Protein AF-A9CZM8-F1 (afdb_monomer)

Structure (mmCIF, N/CA/C/O backbone):
data_AF-A9CZM8-F1
#
_entry.id   AF-A9CZM8-F1
#
loop_
_atom_site.group_PDB
_atom_site.id
_atom_site.type_symbol
_atom_site.label_atom_id
_atom_site.label_alt_id
_atom_site.label_comp_id
_atom_site.label_asym_id
_atom_site.label_entity_id
_atom_site.label_seq_id
_atom_site.pdbx_PDB_ins_code
_atom_site.Cartn_x
_atom_site.Cartn_y
_atom_site.Cartn_z
_atom_site.occupancy
_atom_site.B_iso_or_equiv
_atom_site.auth_seq_id
_atom_site.auth_comp_id
_atom_site.auth_asym_id
_atom_site.auth_atom_id
_atom_site.pdbx_PDB_model_num
ATOM 1 N N . PHE A 1 1 ? -18.110 -5.929 5.452 1.00 74.38 1 PHE A N 1
ATOM 2 C CA . PHE A 1 1 ? -16.894 -6.452 4.790 1.00 74.38 1 PHE A CA 1
ATOM 3 C C . PHE A 1 1 ? -16.771 -6.067 3.319 1.00 74.38 1 PHE A C 1
ATOM 5 O O . PHE A 1 1 ? -15.715 -5.565 2.963 1.00 74.38 1 PHE A O 1
ATOM 12 N N . LEU A 1 2 ? -17.757 -6.309 2.439 1.00 87.88 2 LEU A N 1
ATOM 13 C CA . LEU A 1 2 ? -17.611 -5.987 1.004 1.00 87.88 2 LEU A CA 1
ATOM 14 C C . LEU A 1 2 ? -17.501 -4.471 0.734 1.00 87.88 2 LEU A C 1
ATOM 16 O O . LEU A 1 2 ? -16.696 -4.049 -0.091 1.00 87.88 2 LEU A O 1
ATOM 20 N N . SER A 1 3 ? -18.246 -3.650 1.474 1.00 92.06 3 SER A N 1
ATOM 21 C CA . SER A 1 3 ? -18.170 -2.181 1.439 1.00 92.06 3 SER A CA 1
ATOM 22 C C . SER A 1 3 ? -16.761 -1.644 1.716 1.00 92.06 3 SER A C 1
ATOM 24 O O . SER A 1 3 ? -16.294 -0.723 1.053 1.00 92.06 3 SER A O 1
ATOM 26 N N . GLU A 1 4 ? -16.048 -2.253 2.656 1.00 92.88 4 GLU A N 1
ATOM 27 C CA . GLU A 1 4 ? -14.709 -1.863 3.087 1.00 92.88 4 GLU A CA 1
ATOM 28 C C . GLU A 1 4 ? -13.672 -2.148 1.994 1.00 92.88 4 GLU A C 1
ATOM 30 O O . GLU A 1 4 ? -12.704 -1.402 1.859 1.00 92.88 4 GLU A O 1
ATOM 35 N N . TRP A 1 5 ? -13.895 -3.178 1.167 1.00 94.75 5 TRP A N 1
ATOM 36 C CA . TRP A 1 5 ? -13.077 -3.439 -0.020 1.00 94.75 5 TRP A CA 1
ATOM 37 C C . TRP A 1 5 ? -13.265 -2.366 -1.091 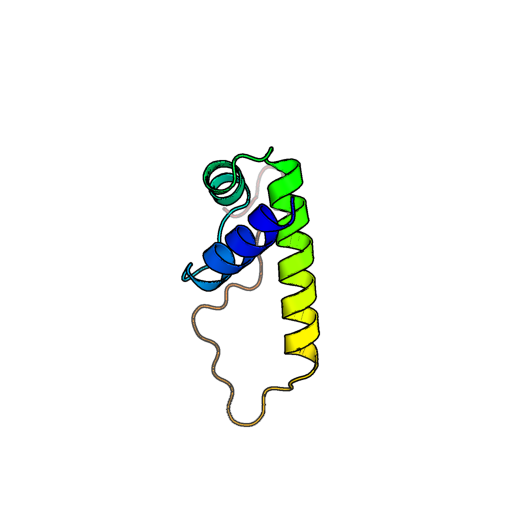1.00 94.75 5 TRP A C 1
ATOM 39 O O . TRP A 1 5 ? -12.271 -1.884 -1.632 1.00 94.75 5 TRP A O 1
ATOM 49 N N . PHE A 1 6 ? -14.505 -1.951 -1.365 1.00 95.50 6 PHE A N 1
ATOM 50 C CA . PHE A 1 6 ? -14.771 -0.867 -2.315 1.00 95.50 6 PHE A CA 1
ATOM 51 C C . PHE A 1 6 ? -14.131 0.448 -1.865 1.00 95.50 6 PHE A C 1
ATOM 53 O O . PHE A 1 6 ? -13.434 1.091 -2.650 1.00 95.50 6 PHE A O 1
ATOM 60 N N . TRP A 1 7 ? -14.270 0.801 -0.586 1.00 95.69 7 TRP A N 1
ATOM 61 C CA . TRP A 1 7 ? -13.601 1.974 -0.027 1.00 95.69 7 TRP A CA 1
ATOM 62 C C . TRP A 1 7 ? -12.079 1.862 -0.075 1.00 95.69 7 TRP A C 1
ATOM 64 O O . TRP A 1 7 ? -11.403 2.822 -0.440 1.00 95.69 7 TRP A O 1
ATOM 74 N N . ALA A 1 8 ? -11.516 0.693 0.238 1.00 95.19 8 ALA A N 1
ATOM 75 C CA . ALA A 1 8 ? -10.075 0.486 0.153 1.00 95.19 8 ALA A CA 1
ATOM 76 C C . ALA A 1 8 ? -9.541 0.659 -1.275 1.00 95.19 8 ALA A C 1
ATOM 78 O O . ALA A 1 8 ? -8.486 1.266 -1.445 1.00 95.19 8 ALA A O 1
ATOM 79 N N . ILE A 1 9 ? -10.267 0.178 -2.289 1.00 94.50 9 ILE A N 1
ATOM 80 C CA . ILE A 1 9 ? -9.920 0.377 -3.703 1.00 94.50 9 ILE A CA 1
ATOM 81 C C . ILE A 1 9 ? -9.996 1.864 -4.066 1.00 94.50 9 ILE A C 1
ATOM 83 O O . ILE A 1 9 ? -9.048 2.400 -4.639 1.00 94.50 9 ILE A O 1
ATOM 87 N N . TYR A 1 10 ? -11.076 2.546 -3.673 1.00 94.81 10 TYR A N 1
ATOM 88 C CA . TYR A 1 10 ? -11.254 3.980 -3.910 1.00 94.81 10 TYR A CA 1
ATOM 89 C C . TYR A 1 10 ? -10.107 4.810 -3.317 1.00 94.81 10 TYR A C 1
ATOM 91 O O . TYR A 1 10 ? -9.491 5.616 -4.015 1.00 94.81 10 TYR A O 1
ATOM 99 N N . PHE A 1 11 ? -9.763 4.584 -2.047 1.00 94.62 11 PHE A N 1
ATOM 100 C CA . PHE A 1 11 ? -8.681 5.315 -1.386 1.00 94.62 11 PHE A CA 1
ATOM 101 C C . PHE A 1 11 ? -7.296 4.952 -1.921 1.00 94.62 11 PHE A C 1
ATOM 103 O O . PHE A 1 11 ? -6.419 5.811 -1.948 1.00 94.62 11 PHE A O 1
ATOM 110 N N . LEU A 1 12 ? -7.085 3.704 -2.346 1.00 93.19 12 LEU A N 1
ATOM 111 C CA . LEU A 1 12 ? -5.824 3.290 -2.956 1.00 93.19 12 LEU A CA 1
ATOM 112 C C . LEU A 1 12 ? -5.589 3.991 -4.301 1.00 93.19 12 LEU A C 1
ATOM 114 O O . LEU A 1 12 ? -4.461 4.393 -4.561 1.00 93.19 12 LEU A O 1
ATOM 118 N N . GLY A 1 13 ? -6.632 4.143 -5.125 1.00 91.12 13 GLY A N 1
ATOM 119 C CA . GLY A 1 13 ? -6.542 4.793 -6.437 1.00 91.12 13 GLY A CA 1
ATOM 120 C C . GLY A 1 13 ? -6.575 6.324 -6.399 1.00 91.12 13 GLY A C 1
ATOM 121 O O . GLY A 1 13 ? -6.081 6.964 -7.320 1.00 91.12 13 GLY A O 1
ATOM 122 N N . SER A 1 14 ? -7.136 6.920 -5.343 1.00 89.62 14 SER A N 1
ATOM 123 C CA . SER A 1 14 ? -7.250 8.382 -5.209 1.00 89.62 14 SER A CA 1
ATOM 124 C C . SER A 1 14 ? -6.000 9.048 -4.615 1.00 89.62 14 SER A C 1
ATOM 126 O O . SER A 1 14 ? -5.862 10.269 -4.674 1.00 89.62 14 SER A O 1
ATOM 128 N N . ASP A 1 15 ? -5.105 8.276 -3.993 1.00 86.12 15 ASP A N 1
ATOM 129 C CA . ASP A 1 15 ? -3.898 8.790 -3.342 1.00 86.12 15 ASP A CA 1
ATOM 130 C C . ASP A 1 15 ? -2.706 8.821 -4.316 1.00 86.12 15 ASP A C 1
ATOM 132 O O . ASP A 1 15 ? -2.409 7.827 -4.975 1.00 86.12 15 ASP A O 1
ATOM 136 N N . LYS A 1 16 ? -1.986 9.952 -4.382 1.00 75.44 16 LYS A N 1
ATOM 137 C CA . LYS A 1 16 ? -0.865 10.158 -5.320 1.00 75.44 16 LYS A CA 1
ATOM 138 C C . LYS A 1 16 ? 0.321 9.204 -5.109 1.00 75.44 16 LYS A C 1
ATOM 140 O O . LYS A 1 16 ? 1.077 8.991 -6.048 1.00 75.44 16 LYS A O 1
ATOM 145 N N . GLY A 1 17 ? 0.520 8.674 -3.897 1.00 70.81 17 GLY A N 1
ATOM 146 C CA . GLY A 1 17 ? 1.712 7.897 -3.515 1.00 70.81 17 GLY A CA 1
ATOM 147 C C . GLY A 1 17 ? 1.402 6.536 -2.887 1.00 70.81 17 GLY A C 1
ATOM 148 O O . GLY A 1 17 ? 2.288 5.884 -2.330 1.00 70.81 17 GLY A O 1
ATOM 149 N N . SER A 1 18 ? 0.150 6.085 -2.991 1.00 78.75 18 SER A N 1
ATOM 150 C CA . SER A 1 18 ? -0.454 4.983 -2.240 1.00 78.75 18 SER A CA 1
ATOM 151 C C . SER A 1 18 ? -0.723 5.285 -0.761 1.00 78.75 18 SER A C 1
ATOM 153 O O . SER A 1 18 ? 0.065 5.888 -0.034 1.00 78.75 18 SER A O 1
ATOM 155 N N . ILE A 1 19 ? -1.842 4.755 -0.270 1.00 93.44 19 ILE A N 1
ATOM 156 C CA . ILE A 1 19 ? -2.269 4.943 1.113 1.00 93.44 19 ILE A CA 1
ATOM 157 C C . ILE A 1 19 ? -1.511 4.034 2.102 1.00 93.44 19 ILE A C 1
ATOM 159 O O . ILE A 1 19 ? -1.237 2.851 1.848 1.00 93.44 19 ILE A O 1
ATOM 163 N N . SER A 1 20 ? -1.195 4.572 3.285 1.00 94.81 20 SER A N 1
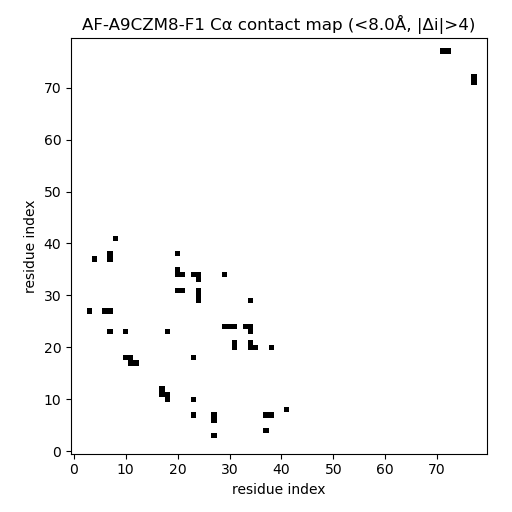ATOM 164 C CA . SER A 1 20 ? -0.621 3.793 4.387 1.00 94.81 20 SER A CA 1
ATOM 165 C C . SER A 1 20 ? -1.681 2.930 5.082 1.00 94.81 20 SER A C 1
ATOM 167 O O . SER A 1 20 ? -2.837 3.329 5.225 1.00 94.81 20 SER A O 1
ATOM 169 N N . ALA A 1 21 ? -1.286 1.756 5.591 1.00 96.25 21 ALA A N 1
ATOM 170 C CA . ALA A 1 21 ? -2.207 0.862 6.305 1.00 96.25 21 ALA A CA 1
ATOM 171 C C . ALA A 1 21 ? -2.844 1.521 7.5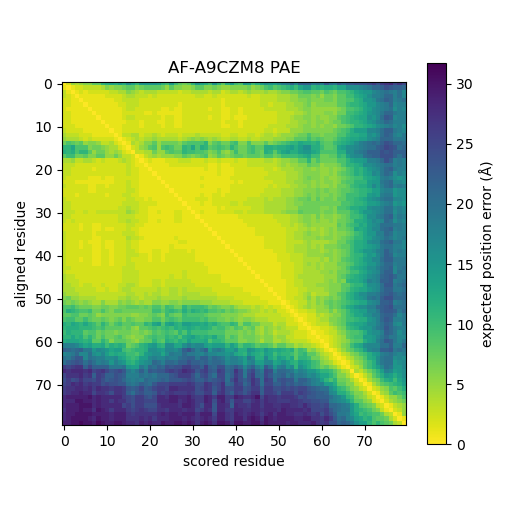39 1.00 96.25 21 ALA A C 1
ATOM 173 O O . ALA A 1 21 ? -3.997 1.246 7.850 1.00 96.25 21 ALA A O 1
ATOM 174 N N . LEU A 1 22 ? -2.114 2.421 8.208 1.00 97.00 22 LEU A N 1
ATOM 175 C CA . LEU A 1 22 ? -2.617 3.181 9.354 1.00 97.00 22 LEU A CA 1
ATOM 176 C C . LEU A 1 22 ? -3.661 4.227 8.957 1.00 97.00 22 LEU A C 1
ATOM 178 O O . LEU A 1 22 ? -4.615 4.454 9.695 1.00 97.00 22 LEU A O 1
ATOM 182 N N . ARG A 1 23 ? -3.489 4.885 7.807 1.00 96.12 23 ARG A N 1
ATOM 183 C CA . ARG A 1 23 ? -4.495 5.826 7.309 1.00 96.12 23 ARG A CA 1
ATOM 184 C C . ARG A 1 23 ? -5.736 5.073 6.849 1.00 96.12 23 ARG A C 1
ATOM 186 O O . ARG A 1 23 ? -6.836 5.440 7.242 1.00 96.12 23 ARG A O 1
ATOM 193 N N . LEU A 1 24 ? -5.554 3.987 6.096 1.00 96.75 24 LEU A N 1
ATOM 194 C CA . LEU A 1 24 ? -6.666 3.157 5.645 1.00 96.75 24 LEU A CA 1
ATOM 195 C C . LEU A 1 24 ? -7.461 2.596 6.830 1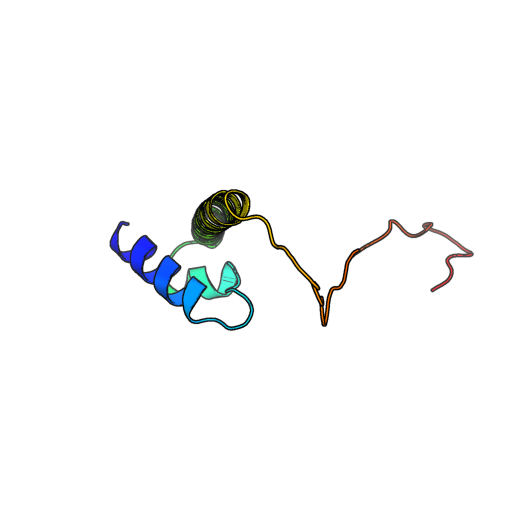.00 96.75 24 LEU A C 1
ATOM 197 O O . LEU A 1 24 ? -8.680 2.697 6.829 1.00 96.75 24 LEU A O 1
ATOM 201 N N . SER A 1 25 ? -6.794 2.084 7.871 1.00 97.50 25 SER A N 1
ATOM 202 C CA . SER A 1 25 ? -7.475 1.536 9.051 1.00 97.50 25 SER A CA 1
ATOM 203 C C . SER A 1 25 ? -8.403 2.548 9.727 1.00 97.50 25 SER A C 1
ATOM 205 O O . SER A 1 25 ? -9.452 2.166 10.226 1.00 97.50 25 SER A O 1
ATOM 207 N N . LYS A 1 26 ? -8.039 3.838 9.709 1.00 97.38 26 LYS A N 1
ATOM 208 C CA . LYS A 1 26 ? -8.881 4.925 10.227 1.00 97.38 26 LYS A CA 1
ATOM 209 C C . LYS A 1 26 ? -10.045 5.268 9.295 1.00 97.38 26 LYS A C 1
ATOM 211 O O . LYS A 1 26 ? -11.118 5.570 9.785 1.00 97.38 26 LYS A O 1
ATOM 216 N N . LEU A 1 27 ? -9.838 5.231 7.977 1.00 96.00 27 LEU A N 1
ATOM 217 C CA . LEU A 1 27 ? -10.862 5.603 6.991 1.00 96.00 27 LEU A CA 1
ATOM 218 C C . LEU A 1 27 ? -11.981 4.569 6.848 1.00 96.00 27 LEU A C 1
ATOM 220 O O . LEU A 1 27 ? -13.116 4.946 6.591 1.00 96.00 27 LEU A O 1
ATOM 224 N N . ILE A 1 28 ? -11.654 3.281 6.967 1.00 96.00 28 ILE A N 1
ATOM 225 C CA . ILE A 1 28 ? -12.627 2.180 6.853 1.00 96.00 28 ILE A CA 1
ATOM 226 C C . ILE A 1 28 ? -12.907 1.497 8.200 1.00 96.00 28 ILE A C 1
ATOM 228 O O . ILE A 1 28 ? -13.479 0.415 8.223 1.00 96.00 28 ILE A O 1
ATOM 232 N N . GLU A 1 29 ? -12.457 2.108 9.302 1.00 96.75 29 GLU A N 1
ATOM 233 C CA . GLU A 1 29 ? -12.744 1.702 10.689 1.00 96.75 29 GLU A CA 1
ATOM 234 C C . GLU A 1 29 ? -12.432 0.230 11.020 1.00 96.75 29 GLU A C 1
ATOM 236 O O . GLU A 1 29 ? -13.117 -0.431 11.799 1.00 96.75 29 GLU A O 1
ATOM 241 N N . VAL A 1 30 ? -11.342 -0.298 10.459 1.00 96.56 30 VAL A N 1
ATOM 242 C CA . VAL A 1 30 ? -10.853 -1.653 10.759 1.00 96.56 30 VAL A CA 1
ATOM 243 C C . VAL A 1 30 ? -9.569 -1.603 11.572 1.00 96.56 30 VAL A C 1
ATOM 245 O O . VAL A 1 30 ? -8.845 -0.610 11.585 1.00 96.56 30 VAL A O 1
ATOM 248 N N . ASN A 1 31 ? -9.210 -2.713 12.215 1.00 97.06 31 ASN A N 1
ATOM 249 C CA . ASN A 1 31 ? -7.903 -2.797 12.857 1.00 97.06 31 ASN A CA 1
ATOM 250 C C . ASN A 1 31 ? -6.763 -2.697 11.817 1.00 97.06 31 ASN A C 1
ATOM 252 O O . ASN A 1 31 ? -6.894 -3.083 10.651 1.00 97.06 31 ASN A O 1
ATOM 256 N N . TRP A 1 32 ? -5.601 -2.221 12.261 1.00 97.62 32 TRP A N 1
ATOM 257 C CA . TRP A 1 32 ? -4.441 -2.017 11.390 1.00 97.62 32 TRP A CA 1
ATOM 258 C C . TRP A 1 32 ? -3.991 -3.287 10.649 1.00 97.62 32 TRP A C 1
ATOM 260 O O . TRP A 1 32 ? -3.584 -3.214 9.487 1.00 97.62 32 TRP A O 1
ATOM 270 N N . ARG A 1 33 ? -4.079 -4.465 11.288 1.00 97.94 33 ARG A N 1
ATOM 271 C CA . ARG A 1 33 ? -3.680 -5.740 10.665 1.00 97.94 33 ARG A CA 1
ATOM 272 C C . ARG A 1 33 ? -4.592 -6.080 9.486 1.00 97.94 33 ARG A C 1
ATOM 274 O O . ARG A 1 33 ? -4.087 -6.471 8.437 1.00 97.94 33 ARG A O 1
ATOM 281 N N . THR A 1 34 ? -5.898 -5.868 9.625 1.00 96.88 34 THR A N 1
ATOM 282 C CA . THR A 1 34 ? -6.885 -6.049 8.556 1.00 96.88 34 THR A CA 1
ATOM 283 C C . THR A 1 34 ? -6.618 -5.088 7.403 1.00 96.88 34 THR A C 1
ATOM 285 O O . THR A 1 34 ? -6.498 -5.535 6.264 1.00 96.88 34 THR A O 1
ATOM 288 N N . ALA A 1 35 ? -6.421 -3.794 7.680 1.00 97.00 35 ALA A N 1
ATOM 289 C CA . ALA A 1 35 ? -6.090 -2.811 6.644 1.00 97.00 35 ALA A CA 1
ATOM 290 C C . ALA A 1 35 ? -4.797 -3.175 5.892 1.00 97.00 35 ALA A C 1
ATOM 292 O O . ALA A 1 35 ? -4.731 -3.082 4.665 1.00 97.00 35 ALA A O 1
ATOM 293 N N . ARG A 1 36 ? -3.776 -3.660 6.611 1.00 97.25 36 ARG A N 1
ATOM 294 C CA . ARG A 1 36 ? -2.530 -4.147 6.007 1.00 97.25 36 ARG A CA 1
ATOM 295 C C . ARG A 1 36 ? -2.758 -5.360 5.102 1.00 97.25 36 ARG A C 1
ATOM 297 O O . ARG A 1 36 ? -2.173 -5.409 4.024 1.00 97.25 36 ARG A O 1
ATOM 304 N N . LEU A 1 37 ? -3.587 -6.320 5.516 1.00 97.56 37 LEU A N 1
ATOM 305 C CA . LEU A 1 37 ? -3.921 -7.495 4.702 1.00 97.56 37 LEU A CA 1
ATOM 306 C C . LEU A 1 37 ? -4.687 -7.112 3.431 1.00 97.56 37 LEU A C 1
ATOM 308 O O . LEU A 1 37 ? -4.361 -7.623 2.360 1.00 97.56 37 LEU A O 1
ATOM 312 N N . ILE A 1 38 ? -5.652 -6.192 3.532 1.00 96.19 38 ILE A N 1
ATOM 313 C CA . ILE A 1 38 ? -6.394 -5.662 2.378 1.00 96.19 38 ILE A CA 1
ATOM 314 C C . ILE A 1 38 ? -5.420 -5.016 1.386 1.00 96.19 38 ILE A C 1
ATOM 316 O O . ILE A 1 38 ? -5.378 -5.411 0.222 1.00 96.19 38 ILE A O 1
ATOM 320 N N . LEU A 1 39 ? -4.569 -4.094 1.852 1.00 96.00 39 LEU A N 1
ATOM 321 C CA . LEU A 1 39 ? -3.586 -3.430 0.991 1.00 96.00 39 LEU A CA 1
ATOM 322 C C . LEU A 1 39 ? -2.595 -4.401 0.357 1.00 96.00 39 LEU A C 1
ATOM 324 O O . LEU A 1 39 ? -2.236 -4.221 -0.801 1.00 96.00 39 LEU A O 1
ATOM 328 N N . SER A 1 40 ? -2.145 -5.420 1.095 1.00 96.31 40 SER A N 1
ATOM 329 C CA . SER A 1 40 ? -1.246 -6.434 0.544 1.00 96.31 40 SER A CA 1
ATOM 330 C C . SER A 1 40 ? -1.899 -7.163 -0.626 1.00 96.31 40 SER A C 1
ATOM 332 O O . SER A 1 40 ? -1.282 -7.289 -1.675 1.00 96.31 40 SER A O 1
ATOM 334 N N . LYS A 1 41 ? -3.155 -7.598 -0.472 1.00 96.75 41 LYS A N 1
ATOM 335 C CA . LYS A 1 41 ? -3.890 -8.308 -1.528 1.00 96.75 41 LYS A CA 1
ATOM 336 C C . LYS A 1 41 ? -4.137 -7.422 -2.749 1.00 96.75 41 LYS A C 1
ATOM 338 O O . LYS A 1 41 ? -3.900 -7.867 -3.867 1.00 96.75 41 LYS A O 1
ATOM 343 N N . LEU A 1 42 ? -4.552 -6.171 -2.536 1.00 95.12 42 LEU A N 1
ATOM 344 C CA . LEU A 1 42 ? -4.777 -5.215 -3.625 1.00 95.12 42 LEU A CA 1
ATOM 345 C C . LEU A 1 42 ? -3.486 -4.923 -4.398 1.00 95.12 42 LEU A C 1
ATOM 347 O O . LEU A 1 42 ? -3.472 -5.032 -5.619 1.00 95.12 42 LEU A O 1
ATOM 351 N N . ARG A 1 43 ? -2.380 -4.637 -3.699 1.00 93.94 43 ARG A N 1
ATOM 352 C CA . ARG A 1 43 ? -1.077 -4.377 -4.335 1.00 93.94 43 ARG A CA 1
ATOM 353 C C . ARG A 1 43 ? -0.548 -5.592 -5.095 1.00 93.94 43 ARG A C 1
ATOM 355 O O . ARG A 1 43 ? -0.007 -5.428 -6.181 1.00 93.94 43 ARG A O 1
ATOM 362 N N . THR A 1 44 ? -0.729 -6.803 -4.566 1.00 96.06 44 THR A N 1
ATOM 363 C CA . THR A 1 44 ? -0.378 -8.034 -5.289 1.00 96.06 44 THR A CA 1
ATOM 364 C C . THR A 1 44 ? -1.211 -8.197 -6.5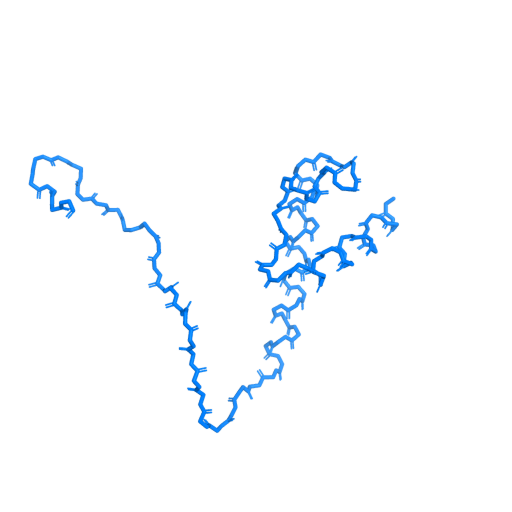60 1.00 96.06 44 THR A C 1
ATOM 366 O O . THR A 1 44 ? -0.653 -8.525 -7.602 1.00 96.06 44 THR A O 1
ATOM 369 N N . ALA A 1 45 ? -2.520 -7.935 -6.504 1.00 95.44 45 ALA A N 1
ATOM 370 C CA . ALA A 1 45 ? -3.384 -8.007 -7.681 1.00 95.44 45 ALA A CA 1
ATOM 371 C C . ALA A 1 45 ? -3.003 -6.963 -8.747 1.00 95.44 45 ALA A C 1
ATOM 373 O O . ALA A 1 45 ? -2.930 -7.303 -9.926 1.00 95.44 45 ALA A O 1
ATOM 374 N N . MET A 1 46 ? -2.698 -5.726 -8.337 1.00 92.62 46 MET A N 1
ATOM 375 C CA . MET A 1 46 ? -2.198 -4.676 -9.237 1.00 92.62 46 MET A CA 1
ATOM 376 C C . MET A 1 46 ? -0.871 -5.084 -9.882 1.00 92.62 46 MET A C 1
ATOM 378 O O . MET A 1 46 ? -0.766 -5.076 -11.100 1.00 92.62 46 MET A O 1
ATOM 382 N N . GLY A 1 47 ? 0.097 -5.558 -9.090 1.00 92.94 47 GLY A N 1
ATOM 383 C CA . GLY A 1 47 ? 1.384 -6.016 -9.617 1.00 92.94 47 GLY A CA 1
ATOM 384 C C . GLY A 1 47 ? 1.260 -7.195 -10.586 1.00 92.94 47 GLY A C 1
ATOM 385 O O . GLY A 1 47 ? 1.971 -7.244 -11.584 1.00 92.94 47 GLY A O 1
ATOM 386 N N . HIS A 1 48 ? 0.331 -8.125 -10.337 1.00 95.94 48 HIS A N 1
ATOM 387 C CA . HIS A 1 48 ? 0.041 -9.207 -11.280 1.00 95.94 48 HIS A CA 1
ATOM 388 C C . HIS A 1 48 ? -0.570 -8.687 -12.588 1.00 95.94 48 HIS A C 1
ATOM 390 O O . HIS A 1 48 ? -0.229 -9.175 -13.661 1.00 95.94 48 HIS A O 1
ATOM 396 N N . ARG A 1 49 ? -1.461 -7.689 -12.518 1.00 94.00 49 ARG A N 1
ATOM 397 C CA . ARG A 1 49 ? -2.028 -7.054 -13.713 1.00 94.00 49 ARG A CA 1
ATOM 398 C C . ARG A 1 49 ? -0.949 -6.333 -14.517 1.00 94.00 49 ARG A C 1
ATOM 400 O O . ARG A 1 49 ? -0.896 -6.519 -15.730 1.00 94.00 49 ARG A O 1
ATOM 407 N N . ASP A 1 50 ? -0.091 -5.572 -13.849 1.00 91.62 50 ASP A N 1
ATOM 408 C CA . ASP A 1 50 ? 0.996 -4.826 -14.481 1.00 91.62 50 ASP A CA 1
ATOM 409 C C . ASP A 1 50 ? 2.022 -5.763 -15.123 1.00 91.62 50 ASP A C 1
ATOM 411 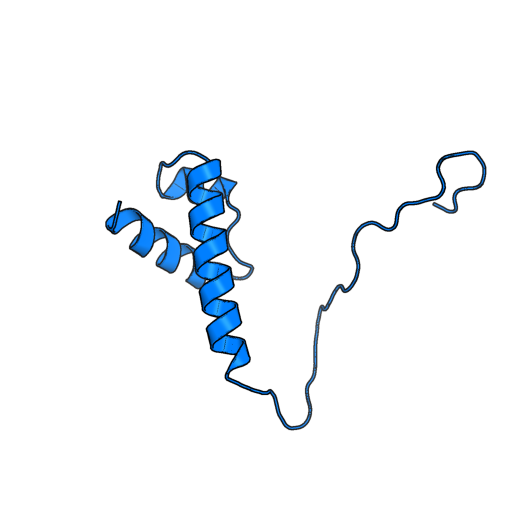O O . ASP A 1 50 ? 2.505 -5.477 -16.213 1.00 91.62 50 ASP A O 1
ATOM 415 N N . SER A 1 51 ? 2.296 -6.930 -14.525 1.00 92.50 51 SER A N 1
ATOM 416 C CA . SER A 1 51 ? 3.248 -7.901 -15.082 1.00 92.50 51 SER A CA 1
ATOM 417 C C . SER A 1 51 ? 2.800 -8.532 -16.402 1.00 92.50 51 SER A C 1
ATOM 419 O O . SER A 1 51 ? 3.603 -9.182 -17.067 1.00 92.50 51 SER A O 1
ATOM 421 N N . LEU A 1 52 ? 1.523 -8.390 -16.775 1.00 94.56 52 LEU A N 1
ATOM 422 C CA . LEU A 1 52 ? 1.026 -8.809 -18.089 1.00 94.56 52 LEU A CA 1
ATOM 423 C C . LEU A 1 52 ? 1.460 -7.844 -19.200 1.00 94.56 52 LEU A C 1
ATOM 425 O O . LEU A 1 52 ? 1.430 -8.211 -20.373 1.00 94.56 52 LEU A O 1
ATOM 429 N N . TYR A 1 53 ? 1.860 -6.625 -18.839 1.00 91.38 53 TYR A N 1
ATOM 430 C CA . TYR A 1 53 ? 2.319 -5.600 -19.760 1.00 91.38 53 TYR A CA 1
ATOM 431 C C . TYR A 1 53 ? 3.831 -5.442 -19.652 1.00 91.38 53 TYR A C 1
ATOM 433 O O . TYR A 1 53 ? 4.401 -5.365 -18.565 1.00 91.38 53 TYR A O 1
ATOM 441 N N . ARG A 1 54 ? 4.500 -5.360 -20.801 1.00 89.94 54 ARG A N 1
ATOM 442 C CA . ARG A 1 54 ? 5.923 -5.035 -20.858 1.00 89.94 54 ARG A CA 1
ATOM 443 C C . ARG A 1 54 ? 6.081 -3.643 -21.440 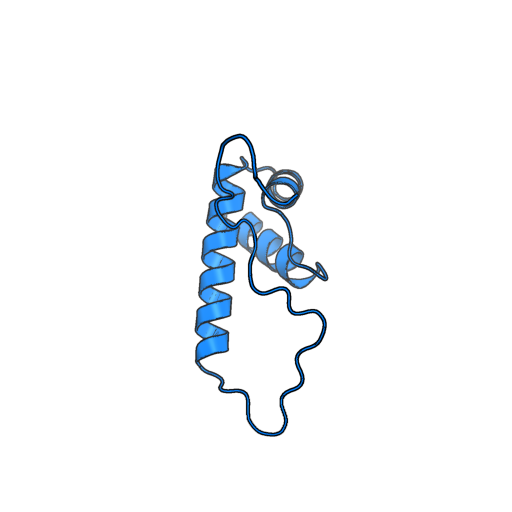1.00 89.94 54 ARG A C 1
ATOM 445 O O . ARG A 1 54 ? 5.636 -3.395 -22.556 1.00 89.94 54 ARG A O 1
ATOM 452 N N . LEU A 1 55 ? 6.717 -2.753 -20.683 1.00 89.25 55 LEU A N 1
ATOM 453 C CA . LEU A 1 55 ? 7.110 -1.444 -21.192 1.00 89.25 55 LEU A CA 1
ATOM 454 C C . LEU A 1 55 ? 8.072 -1.633 -22.376 1.00 89.25 55 LEU A C 1
ATOM 456 O O . LEU A 1 55 ? 8.955 -2.495 -22.335 1.00 89.25 55 LEU A O 1
ATOM 460 N N . SER A 1 56 ? 7.888 -0.845 -23.431 1.00 90.94 56 SER A N 1
ATOM 461 C CA . SER A 1 56 ? 8.666 -0.914 -24.673 1.00 90.94 56 SER A CA 1
ATOM 462 C C . SER A 1 56 ? 8.970 0.485 -25.200 1.00 90.94 56 SER A C 1
ATOM 464 O O . SER A 1 56 ? 8.164 1.391 -25.009 1.00 90.94 56 SER A O 1
ATOM 466 N N . GLY A 1 57 ? 10.086 0.641 -25.915 1.00 92.44 57 GLY A N 1
ATOM 467 C CA . GLY A 1 57 ? 10.565 1.937 -26.404 1.00 92.44 57 GLY A CA 1
ATOM 468 C C . GLY A 1 57 ? 11.596 2.563 -25.463 1.00 92.44 57 GLY A C 1
ATOM 469 O O . GLY A 1 57 ? 12.252 1.854 -24.699 1.00 92.44 57 GLY A O 1
ATOM 470 N N . LEU A 1 58 ? 11.760 3.885 -25.539 1.00 91.19 58 LEU A N 1
ATOM 471 C CA . LEU A 1 58 ? 12.588 4.633 -24.594 1.00 91.19 58 LEU A CA 1
ATOM 472 C C . LEU A 1 58 ? 11.839 4.736 -23.260 1.00 91.19 58 LEU A C 1
ATOM 474 O O . LEU A 1 58 ? 10.748 5.298 -23.208 1.00 91.19 58 LEU A O 1
ATOM 478 N N . ILE A 1 59 ? 12.415 4.169 -22.202 1.00 90.00 59 ILE A N 1
ATOM 479 C CA . ILE A 1 59 ? 11.838 4.184 -20.855 1.00 90.00 59 ILE A CA 1
ATOM 480 C C . ILE A 1 59 ? 12.679 5.128 -20.005 1.00 90.00 59 ILE A C 1
ATOM 482 O O . ILE A 1 59 ? 13.859 4.868 -19.775 1.00 90.00 59 ILE A O 1
ATOM 486 N N . GLU A 1 60 ? 12.058 6.199 -19.529 1.00 90.38 60 GLU A N 1
ATOM 487 C CA . GLU A 1 60 ? 12.633 7.107 -18.544 1.00 90.38 60 GLU A CA 1
ATOM 488 C C . GLU A 1 60 ? 12.019 6.810 -17.175 1.00 90.38 60 GLU A C 1
ATOM 490 O O . GLU A 1 60 ? 10.812 6.592 -17.053 1.00 90.38 60 GLU A O 1
ATOM 495 N N . ILE A 1 61 ? 12.865 6.749 -16.151 1.00 86.81 61 ILE A N 1
ATOM 496 C CA . ILE A 1 61 ? 12.452 6.526 -14.770 1.00 86.81 61 ILE A CA 1
ATOM 497 C C . ILE A 1 61 ? 12.963 7.714 -13.965 1.00 86.81 61 ILE A C 1
ATOM 499 O O . ILE A 1 61 ? 14.167 7.820 -13.735 1.00 86.81 61 ILE A O 1
ATOM 503 N N . ASP A 1 62 ? 12.050 8.577 -13.539 1.00 83.81 62 ASP A N 1
ATOM 504 C CA . ASP A 1 62 ? 12.347 9.690 -12.639 1.00 83.81 62 ASP A CA 1
ATOM 505 C C . ASP A 1 62 ? 12.080 9.288 -11.174 1.00 83.81 62 ASP A C 1
ATOM 507 O O . ASP A 1 62 ? 11.272 8.393 -10.908 1.00 83.81 62 ASP A O 1
ATOM 511 N N . ASP A 1 63 ? 12.791 9.898 -10.222 1.00 70.50 63 ASP A N 1
ATOM 512 C CA . ASP A 1 63 ? 12.635 9.690 -8.768 1.00 70.50 63 ASP A CA 1
ATOM 513 C C . ASP A 1 63 ? 12.667 8.221 -8.265 1.00 70.50 63 ASP A C 1
ATOM 515 O O . ASP A 1 63 ? 12.048 7.850 -7.259 1.00 70.50 63 ASP A O 1
ATOM 519 N N . ALA A 1 64 ? 13.437 7.341 -8.914 1.00 74.00 64 ALA A N 1
ATOM 520 C CA . ALA A 1 64 ? 13.617 5.971 -8.433 1.00 74.00 64 ALA A CA 1
ATOM 521 C C . ALA A 1 64 ? 14.681 5.869 -7.330 1.00 74.00 64 ALA A C 1
ATOM 523 O O . ALA A 1 64 ? 15.887 5.890 -7.578 1.00 74.00 64 ALA A O 1
ATOM 524 N N . PHE A 1 65 ? 14.239 5.632 -6.095 1.00 66.75 65 PHE A N 1
ATOM 525 C CA . PHE A 1 65 ? 15.124 5.225 -5.006 1.00 66.75 65 PHE A CA 1
ATOM 526 C C . PHE A 1 65 ? 15.203 3.694 -4.900 1.00 66.75 65 PHE A C 1
ATOM 528 O O . PHE A 1 65 ? 14.323 3.042 -4.332 1.00 66.75 65 PHE A O 1
ATOM 535 N N . VAL A 1 66 ? 16.284 3.100 -5.414 1.00 65.94 66 VAL A N 1
ATOM 536 C CA . VAL A 1 66 ? 16.554 1.657 -5.293 1.00 65.94 66 VAL A CA 1
ATOM 537 C C . VAL A 1 66 ? 17.586 1.409 -4.189 1.00 65.94 66 VAL A C 1
ATOM 539 O O . VAL A 1 66 ? 18.791 1.487 -4.410 1.00 65.94 66 VAL A O 1
ATOM 542 N N . GLY A 1 67 ? 17.105 1.067 -2.989 1.00 62.81 67 GLY A N 1
ATOM 543 C CA . GLY A 1 67 ? 17.935 0.563 -1.886 1.00 62.81 67 GLY A CA 1
ATOM 544 C C . GLY A 1 67 ? 17.791 1.331 -0.571 1.00 62.81 67 GLY A C 1
ATOM 545 O O . GLY A 1 67 ? 18.429 2.352 -0.364 1.00 62.81 67 GLY A O 1
ATOM 546 N N . GLY A 1 68 ? 17.028 0.781 0.380 1.00 70.81 68 GLY A N 1
ATOM 547 C CA . GL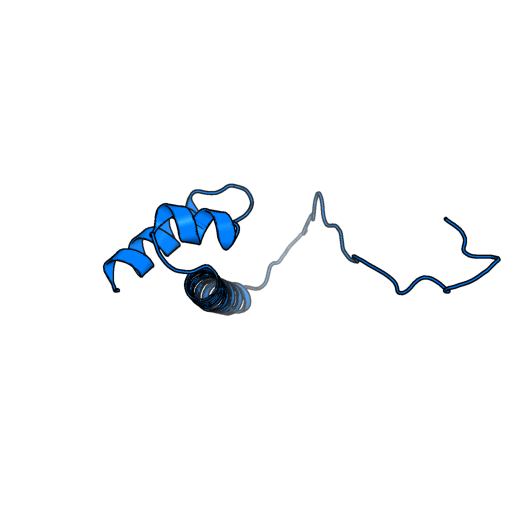Y A 1 68 ? 16.895 1.307 1.745 1.00 70.81 68 GLY A CA 1
ATOM 548 C C . GLY A 1 68 ? 17.400 0.330 2.814 1.00 70.81 68 GLY A C 1
ATOM 549 O O . GLY A 1 68 ? 17.084 -0.855 2.766 1.00 70.81 68 GLY A O 1
ATOM 550 N N . LYS A 1 69 ? 18.165 0.859 3.787 1.00 64.75 69 LYS A N 1
ATOM 551 C CA . LYS A 1 69 ? 18.909 0.176 4.872 1.00 64.75 69 LYS A CA 1
ATOM 552 C C . LYS A 1 69 ? 19.852 -0.946 4.409 1.00 64.75 69 LYS A C 1
ATOM 554 O O . LYS A 1 69 ? 19.536 -2.131 4.467 1.00 64.75 69 LYS A O 1
ATOM 559 N N . ARG A 1 70 ? 21.101 -0.571 4.119 1.00 63.19 70 ARG A N 1
ATOM 560 C CA . ARG A 1 70 ? 22.241 -1.489 4.263 1.00 63.19 70 ARG A CA 1
ATOM 561 C C . ARG A 1 70 ? 22.474 -1.753 5.755 1.00 63.19 70 ARG A C 1
ATOM 563 O O . ARG A 1 70 ? 22.406 -0.826 6.561 1.00 63.19 70 ARG A O 1
ATOM 570 N N . LYS A 1 71 ? 22.766 -3.000 6.143 1.00 63.94 71 LYS A N 1
ATOM 571 C CA . LYS A 1 71 ? 23.343 -3.274 7.471 1.00 63.94 71 LYS A CA 1
ATOM 572 C C . LYS A 1 71 ? 24.690 -2.546 7.536 1.00 63.94 71 LYS A C 1
ATOM 574 O O . LYS A 1 71 ? 25.656 -3.003 6.935 1.00 63.94 71 LYS A O 1
ATOM 579 N N . GLY A 1 72 ? 24.744 -1.405 8.218 1.00 67.56 72 GLY A N 1
ATOM 580 C CA . GLY A 1 72 ? 26.013 -0.760 8.546 1.00 67.56 72 GLY A CA 1
ATOM 581 C C . GLY A 1 72 ? 26.863 -1.673 9.435 1.00 67.56 72 GLY A C 1
ATOM 582 O O . GLY A 1 72 ? 26.331 -2.505 10.178 1.00 67.56 72 GLY A O 1
ATOM 583 N N . LYS A 1 73 ? 28.189 -1.520 9.375 1.00 64.94 73 LYS A N 1
ATOM 584 C CA . LYS A 1 73 ? 29.098 -2.140 10.348 1.00 64.94 73 LYS A CA 1
ATOM 585 C C . LYS A 1 73 ? 28.761 -1.568 11.732 1.00 64.94 73 LYS A C 1
ATOM 587 O O . LYS A 1 73 ? 28.762 -0.355 11.913 1.00 64.94 73 LYS A O 1
ATOM 592 N N . ARG A 1 74 ? 28.444 -2.421 12.708 1.00 66.75 74 ARG A N 1
ATOM 593 C CA . ARG A 1 74 ? 28.175 -1.996 14.090 1.00 66.75 74 ARG A CA 1
ATOM 594 C C . ARG A 1 74 ? 29.514 -1.904 14.830 1.00 66.75 74 ARG A C 1
ATOM 596 O O . ARG A 1 74 ? 30.164 -2.928 15.003 1.00 66.75 74 ARG A O 1
ATOM 603 N N . GLY A 1 75 ? 29.934 -0.704 15.234 1.00 69.62 75 GLY A N 1
ATOM 604 C CA . GLY A 1 75 ? 31.181 -0.483 15.985 1.00 69.62 75 GLY A CA 1
ATOM 605 C C . GLY A 1 75 ? 31.979 0.745 15.528 1.00 69.62 75 GLY A C 1
ATOM 606 O O . GLY A 1 75 ? 31.546 1.478 14.641 1.00 69.62 75 GLY A O 1
ATOM 607 N N . ARG A 1 76 ? 33.146 0.979 16.150 1.00 53.44 76 ARG A N 1
ATOM 608 C CA . ARG A 1 76 ? 34.061 2.083 15.794 1.00 53.44 76 ARG A CA 1
ATOM 609 C C . ARG A 1 76 ? 34.569 1.909 14.355 1.00 53.44 76 ARG A C 1
ATOM 611 O O . ARG A 1 76 ? 35.053 0.836 14.006 1.00 53.44 76 ARG A O 1
ATOM 618 N N . GLY A 1 77 ? 34.452 2.964 13.544 1.00 67.25 77 GLY A N 1
ATOM 619 C CA . GLY A 1 77 ? 34.843 2.978 12.126 1.00 67.25 77 GLY A CA 1
ATOM 620 C C . GLY A 1 77 ? 33.689 2.850 11.124 1.00 67.25 77 GLY A C 1
ATOM 621 O O . GLY A 1 77 ? 33.937 2.609 9.946 1.00 67.25 77 GLY A O 1
ATOM 622 N N . ALA A 1 78 ? 32.432 2.985 11.554 1.00 58.12 78 ALA A N 1
ATOM 623 C CA . ALA A 1 78 ? 31.330 3.158 10.615 1.00 58.12 78 ALA A CA 1
ATOM 624 C C . ALA A 1 78 ? 31.459 4.530 9.928 1.00 58.12 78 ALA A C 1
ATOM 626 O O . ALA A 1 78 ? 31.453 5.555 10.609 1.00 58.12 78 ALA A O 1
ATOM 627 N N . ALA A 1 79 ? 31.595 4.536 8.599 1.00 60.44 79 ALA A N 1
ATOM 628 C CA . ALA A 1 79 ? 31.355 5.734 7.807 1.00 60.44 79 ALA A CA 1
ATOM 629 C C . ALA A 1 79 ? 29.874 6.089 7.984 1.00 60.44 79 ALA A C 1
ATOM 631 O O . ALA A 1 79 ? 29.009 5.265 7.667 1.00 60.44 79 ALA A O 1
ATOM 632 N N . GLY A 1 80 ? 29.623 7.236 8.617 1.00 54.34 80 GLY A N 1
ATOM 633 C CA . GLY A 1 80 ? 28.294 7.839 8.680 1.00 54.34 80 GLY A CA 1
ATOM 634 C C . GLY A 1 80 ? 27.766 8.136 7.288 1.00 54.34 80 GLY A C 1
ATOM 635 O O . GLY A 1 80 ? 28.601 8.430 6.404 1.00 54.34 80 GLY A O 1
#

Sequence (80 aa):
FLSEWFWAIYFLGSDKGSISALRLSKLIEVNWRTARLILSKLRTAMGHRDSLYRLSGLIEIDDAFVGGKRKGKRGRGAAG

Secondary structure (DSSP, 8-state):
-HHHHHHHHHHHHHSTT---HHHHHHHTT--HHHHHHHHHHHHHHHHHHHTT----SS----S-----------STT---

Radius of gyration: 18.01 Å; Cα contacts (8 Å, |Δi|>4): 29; chains: 1; bounding box: 53×19×42 Å

Organism: NCBI:txid314608

pLDDT: mean 86.43, std 12.96, range [53.44, 97.94]

Mean predicted aligned error: 9.32 Å

Solvent-accessible surface area (backbone atoms only — not comparable to full-atom values): 5242 Å² total; per-residue (Å²): 113,73,68,49,51,55,50,50,52,51,49,44,72,72,37,96,82,57,65,51,37,69,58,46,12,64,76,63,73,44,58,51,69,57,29,37,52,51,51,52,52,52,52,51,52,50,52,56,58,52,67,76,55,77,92,78,81,91,83,85,81,78,92,77,83,88,84,80,84,78,88,69,70,87,64,96,83,52,82,126

Nearest PDB structures (foldseek):
  1j5y-assembly1_A  TM=8.204E-01  e=6.491E-01  Thermotoga maritima
  2efo-assembly1_A  TM=5.232E-01  e=1.201E+00  Sulfurisphaera tokodaii str. 7
  9fia-assembly1_BK  TM=5.887E-01  e=3.584E+00  Toxoplasma gondii
  2rn7-assembly1_A  TM=3.991E-01  e=1.474E+00  Shigella flexneri
  8apo-assembly1_Yc  TM=4.791E-01  e=4.109E+00  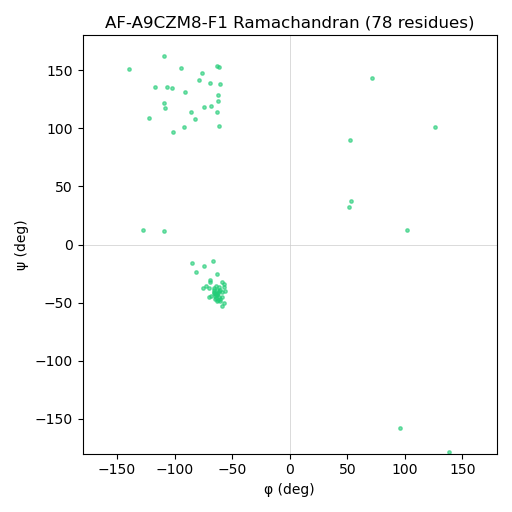Polytomella magna

Foldseek 3Di:
DVVLLVVLVVQQVVDPVGDDLVVSCVVSVHDSVVSVVSVVVVVVVVVVVCVVDDDDDDDDDPPDDDDDDDPFDPDPPTDD